Protein AF-A0A162SY15-F1 (afdb_monomer)

Secondary structure (DSSP, 8-state):
-HHHHHHHHHHHHHHHHHHHHHHHHHHHHHHHHHHHHHHHHHIIIIIIHHHHHHHHHHHHHHHHHHHHHHHHHH---HHHHHHHHHHHHHHHHHHHHHHTS---HHHHHHHHHHHHHHHHHHHHHHHHHTT---TT--HHHHT--

InterPro domains:
  IPR024478 Chemotaxis methyl-accepting receptor HlyB-like, 4HB MCP domain [PF12729] (4-127)

Foldseek 3Di:
DVVVVVVVVVVVVVVVVVVVVVVVCVVVVVVVVVVVVVVVVCCVQVPVVLVVLVVQLVVLVVQLVVLLVCCLPVNDDPVSVVSNVVSVVVSVVSLVVSVPGPDDPVRVVVSVVVVVVVVVVVVVSVCVNVVPPPPDPPVVVVVPD

Radius of gyration: 31.38 Å; Cα contacts (8 Å, |Δi|>4): 46; chains: 1; bounding box: 61×30×95 Å

Sequence (145 aa):
MLKNIKVIRSIILMVILSTIMSLSIAVVGYSNMRSINNNSSLMYEDALIKIIKTEDIRETFSGIRMNVNRLTIGGFNEDDVKNIDNYNSTINKKISDYENLNLSRIEKNNLSEFKKEYVSYYAQIKKFESGEMLYGIDLEKFNQF

Organism: NCBI:txid1121326

Mean predicted aligned error: 10.18 Å

Structure (mmCIF, N/CA/C/O backbone):
data_AF-A0A162SY15-F1
#
_entry.id   AF-A0A162SY15-F1
#
loop_
_atom_site.group_PDB
_atom_site.id
_atom_site.type_symbol
_atom_site.label_atom_id
_atom_site.label_alt_id
_atom_site.label_comp_id
_atom_site.label_asym_id
_atom_site.label_entity_id
_atom_site.label_seq_id
_atom_site.pdbx_PDB_ins_code
_atom_site.Cartn_x
_atom_site.Cartn_y
_atom_site.Cartn_z
_atom_site.occupancy
_atom_site.B_iso_or_equiv
_atom_site.auth_seq_id
_atom_site.auth_comp_id
_atom_site.auth_asym_id
_atom_site.auth_atom_id
_atom_site.pdbx_PDB_model_num
ATOM 1 N N . MET A 1 1 ? -32.506 -14.768 68.794 1.00 56.09 1 MET A N 1
ATOM 2 C CA . MET A 1 1 ? -33.040 -14.815 67.410 1.00 56.09 1 MET A CA 1
ATOM 3 C C . MET A 1 1 ? -32.958 -13.475 66.667 1.00 56.09 1 MET A C 1
ATOM 5 O O . MET A 1 1 ? -32.404 -13.461 65.578 1.00 56.09 1 MET A O 1
ATOM 9 N N . LEU A 1 2 ? -33.395 -12.342 67.241 1.00 57.03 2 LEU A N 1
ATOM 10 C CA . LEU A 1 2 ? -33.360 -11.013 66.582 1.00 57.03 2 LEU A CA 1
ATOM 11 C C . LEU A 1 2 ? -31.965 -10.538 66.101 1.00 57.03 2 LEU A C 1
ATOM 13 O O . LEU A 1 2 ? -31.870 -9.860 65.081 1.00 57.03 2 LEU A O 1
ATOM 17 N N . LYS A 1 3 ? -30.871 -10.923 66.783 1.00 59.88 3 LYS A N 1
ATOM 18 C CA . LYS A 1 3 ? -29.487 -10.615 66.356 1.00 59.88 3 LYS A CA 1
ATOM 19 C C . LYS A 1 3 ? -29.119 -11.243 65.002 1.00 59.88 3 LYS A C 1
ATOM 21 O O . LYS A 1 3 ? -28.490 -10.575 64.190 1.00 59.88 3 LYS A O 1
ATOM 26 N N . ASN A 1 4 ? -29.566 -12.470 64.723 1.00 67.69 4 ASN A N 1
ATOM 27 C CA . ASN A 1 4 ? -29.235 -13.176 63.477 1.00 67.69 4 ASN A CA 1
ATOM 28 C C . ASN A 1 4 ? -29.900 -12.516 62.260 1.00 67.69 4 ASN A C 1
ATOM 30 O O . ASN A 1 4 ? -29.300 -12.439 61.194 1.00 67.69 4 ASN A O 1
ATOM 34 N N . ILE A 1 5 ? -31.100 -11.954 62.441 1.00 74.12 5 ILE A N 1
ATOM 35 C CA . ILE A 1 5 ? -31.835 -11.239 61.387 1.00 74.12 5 ILE A CA 1
ATOM 36 C C . ILE A 1 5 ? -31.098 -9.953 60.965 1.00 74.12 5 ILE A C 1
ATOM 38 O O . ILE A 1 5 ? -31.045 -9.639 59.775 1.00 74.12 5 ILE A O 1
ATOM 42 N N . LYS A 1 6 ? -30.473 -9.229 61.910 1.00 76.62 6 LYS A N 1
ATOM 43 C CA . LYS A 1 6 ? -29.623 -8.061 61.596 1.00 76.62 6 LYS A CA 1
ATOM 44 C C . LYS A 1 6 ? -28.363 -8.454 60.820 1.00 76.62 6 LYS A C 1
ATOM 46 O O . LYS A 1 6 ? -28.015 -7.774 59.860 1.00 76.62 6 LYS A O 1
ATOM 51 N N . VAL A 1 7 ? -27.709 -9.548 61.214 1.00 83.94 7 VAL A N 1
ATOM 52 C CA . VAL A 1 7 ? -26.487 -10.037 60.551 1.00 83.94 7 VAL A CA 1
ATOM 53 C C . VAL A 1 7 ? -26.782 -10.470 59.113 1.00 83.94 7 VAL A C 1
ATOM 55 O O . VAL A 1 7 ? -26.095 -10.030 58.196 1.00 83.94 7 VAL A O 1
ATOM 58 N N . ILE A 1 8 ? -27.858 -11.232 58.891 1.00 87.38 8 ILE A N 1
ATOM 59 C CA . ILE A 1 8 ? -28.277 -11.673 57.549 1.00 87.38 8 ILE A CA 1
ATOM 60 C C . ILE A 1 8 ? -28.574 -10.475 56.635 1.00 87.38 8 ILE A C 1
ATOM 62 O O . ILE A 1 8 ? -28.099 -10.439 55.502 1.00 87.38 8 ILE A O 1
ATOM 66 N N . ARG A 1 9 ? -29.295 -9.453 57.123 1.00 86.94 9 ARG A N 1
ATOM 67 C CA . ARG A 1 9 ? -29.547 -8.228 56.340 1.00 86.94 9 ARG A CA 1
ATOM 68 C C . ARG A 1 9 ? -28.262 -7.489 55.965 1.00 86.94 9 ARG A C 1
ATOM 70 O O . ARG A 1 9 ? -28.173 -6.984 54.852 1.00 86.94 9 ARG A O 1
ATOM 77 N N . SER A 1 10 ? -27.277 -7.440 56.860 1.00 88.69 10 SER A N 1
ATOM 78 C CA . SER A 1 10 ? -25.991 -6.792 56.576 1.00 88.69 10 SER A CA 1
ATOM 79 C C . SER A 1 10 ? -25.196 -7.536 55.501 1.00 88.69 10 SER A C 1
ATOM 81 O O . SER A 1 10 ? -24.584 -6.896 54.650 1.00 88.69 10 SER A O 1
ATOM 83 N N . ILE A 1 11 ? -25.239 -8.872 55.509 1.00 92.44 11 ILE A N 1
ATOM 84 C CA . ILE A 1 11 ? -24.601 -9.705 54.480 1.00 92.44 11 ILE A CA 1
ATOM 85 C C . ILE A 1 11 ? -25.270 -9.470 53.123 1.00 92.44 11 ILE A C 1
ATOM 87 O O . ILE A 1 11 ? -24.582 -9.203 52.143 1.00 92.44 11 ILE A O 1
ATOM 91 N N . ILE A 1 12 ? -26.606 -9.493 53.068 1.00 93.38 12 ILE A N 1
ATOM 92 C CA . ILE A 1 12 ? -27.359 -9.218 51.832 1.00 93.38 12 ILE A CA 1
ATOM 93 C C . ILE A 1 12 ? -26.991 -7.836 51.271 1.00 93.38 12 ILE A C 1
ATOM 95 O O . ILE A 1 12 ? -26.760 -7.694 50.072 1.00 93.38 12 ILE A O 1
ATOM 99 N N . LEU A 1 13 ? -26.873 -6.828 52.136 1.00 93.00 13 LEU A N 1
ATOM 100 C CA . LEU A 1 13 ? -26.518 -5.469 51.732 1.00 93.00 13 LEU A CA 1
ATOM 101 C C . LEU A 1 13 ? -25.081 -5.375 51.185 1.00 93.00 13 LEU A C 1
ATOM 103 O O . LEU A 1 13 ? -24.861 -4.714 50.172 1.00 93.00 13 LEU A O 1
ATOM 107 N N . MET A 1 14 ? -24.121 -6.086 51.789 1.00 94.19 14 MET A N 1
ATOM 108 C CA . MET A 1 14 ? -22.754 -6.195 51.257 1.00 94.19 14 MET A CA 1
ATOM 109 C C . MET A 1 14 ? -22.714 -6.870 49.884 1.00 94.19 14 MET A C 1
ATOM 111 O O . MET A 1 14 ? -21.993 -6.409 49.002 1.00 94.19 14 MET A O 1
ATOM 115 N N . VAL A 1 15 ? -23.499 -7.931 49.678 1.00 95.56 15 VAL A N 1
ATOM 116 C CA . VAL A 1 15 ? -23.566 -8.636 48.388 1.00 95.56 15 VAL A CA 1
ATOM 117 C C . VAL A 1 15 ? -24.133 -7.726 47.298 1.00 95.56 15 VAL A C 1
ATOM 119 O O . VAL A 1 15 ? -23.581 -7.671 46.199 1.00 95.56 15 VAL A O 1
ATOM 122 N N . ILE A 1 16 ? -25.184 -6.959 47.602 1.00 95.56 16 ILE A N 1
ATOM 123 C CA . ILE A 1 16 ? -25.757 -5.984 46.663 1.00 95.56 16 ILE A CA 1
ATOM 124 C C . ILE A 1 16 ? -24.711 -4.925 46.285 1.00 95.56 16 ILE A C 1
ATOM 126 O O . ILE A 1 16 ? -24.497 -4.670 45.102 1.00 95.56 16 ILE A O 1
ATOM 130 N N . LEU A 1 17 ? -24.003 -4.359 47.269 1.00 95.06 17 LEU A N 1
ATOM 131 C CA . LEU A 1 17 ? -22.928 -3.387 47.033 1.00 95.06 17 LEU A CA 1
ATOM 132 C C . LEU A 1 17 ? -21.790 -3.965 46.182 1.00 95.06 17 LEU A C 1
ATOM 134 O O . LEU A 1 17 ? -21.357 -3.330 45.223 1.00 95.06 17 LEU A O 1
ATOM 138 N N . SER A 1 18 ? -21.336 -5.179 46.495 1.00 96.12 18 SER A N 1
ATOM 139 C CA . SER A 1 18 ? -20.297 -5.874 45.728 1.00 96.12 18 SER A CA 1
ATOM 140 C C . SER A 1 18 ? -20.725 -6.118 44.278 1.00 96.12 18 SER A C 1
ATOM 142 O O . SER A 1 18 ? -19.938 -5.912 43.351 1.00 96.12 18 SER A O 1
ATOM 144 N N . THR A 1 19 ? -21.993 -6.473 44.068 1.00 95.94 19 THR A N 1
ATOM 145 C CA . THR A 1 19 ? -22.566 -6.684 42.734 1.00 95.94 19 THR A CA 1
ATOM 146 C C . THR A 1 19 ? -22.589 -5.381 41.933 1.00 95.94 19 THR A C 1
ATOM 148 O O . THR A 1 19 ? -22.146 -5.363 40.787 1.00 95.94 19 THR A O 1
ATOM 151 N N . ILE A 1 20 ? -23.020 -4.270 42.541 1.00 96.38 20 ILE A N 1
ATOM 152 C CA . ILE A 1 20 ? -23.044 -2.942 41.899 1.00 96.38 20 ILE A CA 1
ATOM 153 C C . ILE A 1 20 ? -21.631 -2.476 41.522 1.00 96.38 20 ILE A C 1
ATOM 155 O O . ILE A 1 20 ? -21.418 -1.964 40.419 1.00 96.38 20 ILE A O 1
ATOM 159 N N . MET A 1 21 ? -20.653 -2.681 42.408 1.00 96.50 21 MET A N 1
ATOM 160 C CA . MET A 1 21 ? -19.255 -2.341 42.125 1.00 96.50 21 MET A CA 1
ATOM 161 C C . MET A 1 21 ? -18.699 -3.185 40.974 1.00 96.50 21 MET A C 1
ATOM 163 O O . MET A 1 21 ? -18.079 -2.646 40.060 1.00 96.50 21 MET A O 1
ATOM 167 N N . SER A 1 22 ? -18.992 -4.487 40.961 1.00 96.12 22 SER A N 1
ATOM 168 C CA . SER A 1 22 ? -18.575 -5.392 39.882 1.00 96.12 22 SER A CA 1
ATOM 169 C C . SER A 1 22 ? -19.192 -4.998 38.535 1.00 96.12 22 SER A C 1
ATOM 171 O O . SER A 1 22 ? -18.495 -4.964 37.524 1.00 96.12 22 SER A O 1
ATOM 173 N N . LEU A 1 23 ? -20.476 -4.623 38.524 1.00 96.62 23 LEU A N 1
ATOM 174 C CA . LEU A 1 23 ? -21.166 -4.101 37.339 1.00 96.62 23 LEU A CA 1
ATOM 175 C C . LEU A 1 23 ? -20.531 -2.808 36.826 1.00 96.62 23 LEU A C 1
ATOM 177 O O . LEU A 1 23 ? -20.318 -2.665 35.626 1.00 96.62 23 LEU A O 1
ATOM 181 N N . SER A 1 24 ? -20.181 -1.889 37.725 1.00 95.50 24 SER A N 1
ATOM 182 C CA . SER A 1 24 ? -19.514 -0.635 37.357 1.00 95.50 24 SER A CA 1
ATOM 183 C C . SER A 1 24 ? -18.168 -0.896 36.673 1.00 95.50 24 SER A C 1
ATOM 185 O O . SER A 1 24 ? -17.888 -0.330 35.616 1.00 95.50 24 SER A O 1
ATOM 187 N N . ILE A 1 25 ? -17.365 -1.812 37.228 1.00 96.38 25 ILE A N 1
ATOM 188 C CA . ILE A 1 25 ? -16.085 -2.224 36.635 1.00 96.38 25 ILE A CA 1
ATOM 189 C C . ILE A 1 25 ? -16.311 -2.879 35.270 1.00 96.38 25 ILE A C 1
ATOM 191 O O . ILE A 1 25 ? -15.590 -2.569 34.324 1.00 96.38 25 ILE A O 1
ATOM 195 N N . ALA A 1 26 ? -17.325 -3.738 35.137 1.00 95.81 26 ALA A N 1
ATOM 196 C CA . ALA A 1 26 ? -17.648 -4.392 33.873 1.00 95.81 26 ALA A CA 1
ATOM 197 C C . ALA A 1 26 ? -18.026 -3.382 32.777 1.00 95.81 26 ALA A C 1
ATOM 199 O O . ALA A 1 26 ? -17.548 -3.496 31.650 1.00 95.81 26 ALA A O 1
ATOM 200 N N . VAL A 1 27 ? -18.827 -2.362 33.104 1.00 96.44 27 VAL A N 1
ATOM 201 C CA . VAL A 1 27 ? -19.220 -1.306 32.154 1.00 96.44 27 VAL A CA 1
ATOM 202 C C . VAL A 1 27 ? -18.009 -0.489 31.702 1.00 96.44 27 VAL A C 1
ATOM 204 O O . VAL A 1 27 ? -17.825 -0.273 30.502 1.00 96.44 27 VAL A O 1
ATOM 207 N N . VAL A 1 28 ? -17.154 -0.067 32.638 1.00 96.50 28 VAL A N 1
ATOM 208 C CA . VAL A 1 28 ? -15.927 0.684 32.317 1.00 96.50 28 VAL A CA 1
ATOM 209 C C . VAL A 1 28 ? -14.970 -0.172 31.489 1.00 96.50 28 VAL A C 1
ATOM 211 O O . VAL A 1 28 ? -14.464 0.283 30.463 1.00 96.50 28 VAL A O 1
ATOM 214 N N . GLY A 1 29 ? -14.769 -1.429 31.890 1.00 96.19 29 GLY A N 1
ATOM 215 C CA . GLY A 1 29 ? -13.940 -2.390 31.169 1.00 96.19 29 GLY A CA 1
ATOM 216 C C . GLY A 1 29 ? -14.414 -2.581 29.733 1.00 96.19 29 GLY A C 1
ATOM 217 O O . GLY A 1 29 ? -13.618 -2.457 28.806 1.00 96.19 29 GLY A O 1
ATOM 218 N N . TYR A 1 30 ? -15.719 -2.782 29.535 1.00 96.44 30 TYR A N 1
ATOM 219 C CA . TYR A 1 30 ? -16.317 -2.925 28.210 1.00 96.44 30 TYR A CA 1
ATOM 220 C C . TYR A 1 30 ? -16.129 -1.672 27.341 1.00 96.44 30 TYR A C 1
ATOM 222 O O . TYR A 1 30 ? -15.725 -1.779 26.183 1.00 96.44 30 TYR A O 1
ATOM 230 N N . SER A 1 31 ? -16.375 -0.481 27.895 1.00 95.38 31 SER A N 1
ATOM 231 C CA . SER A 1 31 ? -16.205 0.788 27.172 1.00 95.38 31 SER A CA 1
ATOM 232 C C . SER A 1 31 ? -14.756 1.007 26.716 1.00 95.38 31 SER A C 1
ATOM 234 O O . SER A 1 31 ? -14.495 1.362 25.560 1.00 95.38 31 SER A O 1
ATOM 236 N N . ASN A 1 32 ? -13.799 0.712 27.598 1.00 96.00 32 ASN A N 1
ATOM 237 C CA . ASN A 1 32 ? -12.376 0.828 27.298 1.00 96.00 32 ASN A CA 1
ATOM 238 C C . ASN A 1 32 ? -11.937 -0.199 26.249 1.00 96.00 32 ASN A C 1
ATOM 240 O O . ASN A 1 32 ? -11.267 0.170 25.287 1.00 96.00 32 ASN A O 1
ATOM 244 N N . MET A 1 33 ? -12.363 -1.461 26.371 1.00 94.69 33 MET A N 1
ATOM 245 C CA . MET A 1 33 ? -12.070 -2.496 25.371 1.00 94.69 33 MET A CA 1
ATOM 246 C C . MET A 1 33 ? -12.647 -2.149 24.001 1.00 94.69 33 MET A C 1
ATOM 248 O O . MET A 1 33 ? -11.973 -2.336 22.991 1.00 94.69 33 MET A O 1
ATOM 252 N N . ARG A 1 34 ? -13.858 -1.585 23.951 1.00 94.94 34 ARG A N 1
ATOM 253 C CA . ARG A 1 34 ? -14.460 -1.118 22.698 1.00 94.94 34 ARG A CA 1
ATOM 254 C C . ARG A 1 34 ? -13.643 0.007 22.061 1.00 94.94 34 ARG A C 1
ATOM 256 O O . ARG A 1 34 ? -13.420 -0.016 20.855 1.00 94.94 34 ARG A O 1
ATOM 263 N N . SER A 1 35 ? -13.177 0.961 22.864 1.00 94.56 35 SER A N 1
ATOM 264 C CA . SER A 1 35 ? -12.334 2.065 22.387 1.00 94.56 35 SER A CA 1
ATOM 265 C C . SER A 1 35 ? -10.987 1.565 21.864 1.00 94.56 35 SER A C 1
ATOM 267 O O . SER A 1 35 ? -10.566 1.966 20.783 1.00 94.56 35 SER A O 1
ATOM 269 N N . ILE A 1 36 ? -10.347 0.637 22.583 1.00 94.00 36 ILE A N 1
ATOM 270 C CA . ILE A 1 36 ? -9.108 -0.014 22.138 1.00 94.00 36 ILE A CA 1
ATOM 271 C C . ILE A 1 36 ? -9.336 -0.729 20.808 1.00 94.00 36 ILE A C 1
ATOM 273 O O . ILE A 1 36 ? -8.584 -0.500 19.870 1.00 94.00 36 ILE A O 1
ATOM 277 N N . ASN A 1 37 ? -10.396 -1.532 20.697 1.00 93.06 37 ASN A N 1
ATOM 278 C CA . ASN A 1 37 ? -10.696 -2.270 19.474 1.00 93.06 37 ASN A CA 1
ATOM 279 C C . ASN A 1 37 ? -10.904 -1.339 18.269 1.00 93.06 37 ASN A C 1
ATOM 281 O O . ASN A 1 37 ? -10.356 -1.585 17.199 1.00 93.06 37 ASN A O 1
ATOM 285 N N . ASN A 1 38 ? -11.645 -0.243 18.452 1.00 92.88 38 ASN A N 1
ATOM 286 C CA . ASN A 1 38 ? -11.844 0.749 17.398 1.00 92.88 38 ASN A CA 1
ATOM 287 C C . ASN A 1 38 ? -10.521 1.406 16.983 1.00 92.88 38 ASN A C 1
ATOM 289 O O . ASN A 1 38 ? -10.232 1.500 15.794 1.00 92.88 38 ASN A O 1
ATOM 293 N N . ASN A 1 39 ? -9.693 1.811 17.948 1.00 91.06 39 ASN A N 1
ATOM 294 C CA . ASN A 1 39 ? -8.394 2.420 17.665 1.00 91.06 39 ASN A CA 1
ATOM 295 C C . ASN A 1 39 ? -7.441 1.440 16.967 1.00 91.06 39 ASN A C 1
ATOM 297 O O . ASN A 1 39 ? -6.723 1.834 16.053 1.00 91.06 39 ASN A O 1
ATOM 301 N N . SER A 1 40 ? -7.447 0.165 17.361 1.00 89.31 40 SER A N 1
ATOM 302 C CA . SER A 1 40 ? -6.666 -0.881 16.699 1.00 89.31 40 SER A CA 1
ATOM 303 C C . SER A 1 40 ? -7.132 -1.120 15.265 1.00 89.31 40 SER A C 1
ATOM 305 O O . SER A 1 40 ? -6.291 -1.255 14.380 1.00 89.31 40 SER A O 1
ATOM 307 N N . SER A 1 41 ? -8.446 -1.120 15.021 1.00 87.56 41 SER A N 1
ATOM 308 C CA . SER A 1 41 ? -9.011 -1.231 13.671 1.00 87.56 41 SER A CA 1
ATOM 309 C C . SER A 1 41 ? -8.570 -0.063 12.792 1.00 87.56 41 SER A C 1
ATOM 311 O O . SER A 1 41 ? -8.059 -0.285 11.700 1.00 87.56 41 SER A O 1
ATOM 313 N N . LEU A 1 42 ? -8.680 1.170 13.300 1.00 87.00 42 LEU A N 1
ATOM 314 C CA . LEU A 1 42 ? -8.225 2.370 12.594 1.00 87.00 42 LEU A CA 1
ATOM 315 C C . LEU A 1 42 ? -6.722 2.318 12.307 1.00 87.00 42 LEU A C 1
ATOM 317 O O . LEU A 1 42 ? -6.299 2.582 11.191 1.00 87.00 42 LEU A O 1
ATOM 321 N N . MET A 1 43 ? -5.898 1.917 13.276 1.00 88.38 43 MET A N 1
ATOM 322 C CA . MET A 1 43 ? -4.455 1.782 13.062 1.00 88.38 43 MET A CA 1
ATOM 323 C C . MET A 1 43 ? -4.129 0.757 11.965 1.00 88.38 43 MET A C 1
ATOM 325 O O . MET A 1 43 ? -3.222 0.977 11.160 1.00 88.38 43 MET A O 1
ATOM 329 N N . TYR A 1 44 ? -4.860 -0.358 11.924 1.00 84.94 44 TYR A N 1
ATOM 330 C CA . TYR A 1 44 ? -4.665 -1.386 10.910 1.00 84.94 44 TYR A CA 1
ATOM 331 C C . TYR A 1 44 ? -5.076 -0.886 9.519 1.00 84.94 44 TYR A C 1
ATOM 333 O O . TYR A 1 44 ? -4.271 -0.927 8.589 1.00 84.94 44 TYR A O 1
ATOM 341 N N . GLU A 1 45 ? -6.300 -0.374 9.390 1.00 79.62 45 GLU A N 1
ATOM 342 C CA . GLU A 1 45 ? -6.881 0.027 8.106 1.00 79.62 45 GLU A CA 1
ATOM 343 C C . GLU A 1 45 ? -6.265 1.318 7.551 1.00 79.62 45 GLU A C 1
ATOM 345 O O . GLU A 1 45 ? -5.923 1.377 6.368 1.00 79.62 45 GLU A O 1
ATOM 350 N N . ASP A 1 46 ? -6.062 2.333 8.395 1.00 79.31 46 ASP A N 1
ATOM 351 C CA . ASP A 1 46 ? -5.631 3.657 7.940 1.00 79.31 46 ASP A CA 1
ATOM 352 C C . ASP A 1 46 ? -4.117 3.812 7.843 1.00 79.31 46 ASP A C 1
ATOM 354 O O . ASP A 1 46 ? -3.662 4.610 7.024 1.00 79.31 46 ASP A O 1
ATOM 358 N N . ALA A 1 47 ? -3.333 3.103 8.662 1.00 83.19 47 ALA A N 1
ATOM 359 C CA . ALA A 1 47 ? -1.882 3.286 8.711 1.00 83.19 47 ALA A CA 1
ATOM 360 C C . ALA A 1 47 ? -1.125 2.058 8.201 1.00 83.19 47 ALA A C 1
ATOM 362 O O . ALA A 1 47 ? -0.331 2.173 7.265 1.00 83.19 47 ALA A O 1
ATOM 363 N N . LEU A 1 48 ? -1.370 0.875 8.773 1.00 90.19 48 LEU A N 1
ATOM 364 C CA . LEU A 1 48 ? -0.548 -0.300 8.477 1.00 90.19 48 LEU A CA 1
ATOM 365 C C . LEU A 1 48 ? -0.688 -0.756 7.020 1.00 90.19 48 LEU A C 1
ATOM 367 O O . LEU A 1 48 ? 0.323 -0.990 6.362 1.00 90.19 48 LEU A O 1
ATOM 371 N N . ILE A 1 49 ? -1.915 -0.830 6.492 1.00 91.81 49 ILE A N 1
ATOM 372 C CA . ILE A 1 49 ? -2.141 -1.221 5.090 1.00 91.81 49 ILE A CA 1
ATOM 373 C C . ILE A 1 49 ? -1.429 -0.259 4.132 1.00 91.81 49 ILE A C 1
ATOM 375 O O . ILE A 1 49 ? -0.778 -0.702 3.186 1.00 91.81 49 ILE A O 1
ATOM 379 N N . LYS A 1 50 ? -1.503 1.052 4.387 1.00 91.69 50 LYS A N 1
ATOM 380 C CA . LYS A 1 50 ? -0.856 2.064 3.540 1.00 91.69 50 LYS A CA 1
ATOM 381 C C . LYS A 1 50 ? 0.667 1.957 3.574 1.00 91.69 50 LYS A C 1
ATOM 383 O O . LYS A 1 50 ? 1.304 2.0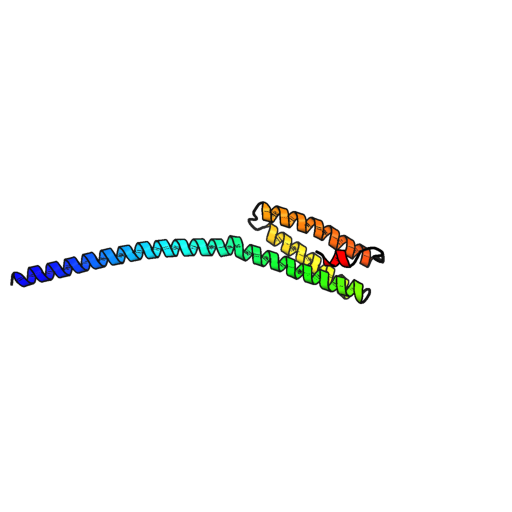33 2.523 1.00 91.69 50 LYS A O 1
ATOM 388 N N . ILE A 1 51 ? 1.240 1.730 4.758 1.00 92.75 51 ILE A N 1
ATOM 389 C CA . ILE A 1 51 ? 2.683 1.523 4.933 1.00 92.75 51 ILE A CA 1
ATOM 390 C C . ILE A 1 51 ? 3.133 0.281 4.164 1.00 92.75 51 ILE A C 1
ATOM 392 O O . ILE A 1 51 ? 4.056 0.374 3.361 1.00 92.75 51 ILE A O 1
ATOM 396 N N . ILE A 1 52 ? 2.447 -0.852 4.342 1.00 94.44 52 ILE A N 1
ATOM 397 C CA . ILE A 1 52 ? 2.783 -2.105 3.650 1.00 94.44 52 ILE A CA 1
ATOM 398 C C . ILE A 1 52 ? 2.735 -1.909 2.132 1.00 94.44 52 ILE A C 1
ATOM 400 O O . ILE A 1 52 ? 3.674 -2.274 1.435 1.00 94.44 52 ILE A O 1
ATOM 404 N N . LYS A 1 53 ? 1.682 -1.271 1.611 1.00 94.62 53 LYS A N 1
ATOM 405 C CA . LYS A 1 53 ? 1.558 -1.006 0.170 1.00 94.62 53 LYS A CA 1
ATOM 406 C C . LYS A 1 53 ? 2.646 -0.072 -0.362 1.00 94.62 53 LYS A C 1
ATOM 408 O O . LYS A 1 53 ? 3.103 -0.251 -1.488 1.00 94.62 53 LYS A O 1
ATOM 413 N N . THR A 1 54 ? 3.081 0.900 0.434 1.00 94.81 54 THR A N 1
ATOM 414 C CA . THR A 1 54 ? 4.189 1.790 0.062 1.00 94.81 54 THR A CA 1
ATOM 415 C C . THR A 1 54 ? 5.520 1.036 0.038 1.00 94.81 54 THR A C 1
ATOM 417 O O . THR A 1 54 ? 6.290 1.191 -0.910 1.00 94.81 54 THR A O 1
ATOM 420 N N . GLU A 1 55 ? 5.775 0.169 1.021 1.00 95.38 55 GLU A N 1
ATOM 421 C CA . GLU A 1 55 ? 6.959 -0.698 1.023 1.00 95.38 55 GLU A CA 1
ATOM 422 C C . GLU A 1 55 ? 6.939 -1.688 -0.151 1.00 95.38 55 GLU A C 1
ATOM 424 O O . GLU A 1 55 ? 7.954 -1.849 -0.823 1.00 95.38 55 GLU A O 1
ATOM 429 N N . ASP A 1 56 ? 5.780 -2.253 -0.501 1.00 96.06 56 ASP A N 1
ATOM 430 C CA . ASP A 1 56 ? 5.634 -3.114 -1.679 1.00 96.06 56 ASP A CA 1
ATOM 431 C C . ASP A 1 56 ? 6.028 -2.383 -2.977 1.00 96.06 56 ASP A C 1
ATOM 433 O O . ASP A 1 56 ? 6.653 -2.977 -3.866 1.00 96.06 56 ASP A O 1
ATOM 437 N N . ILE A 1 57 ? 5.632 -1.111 -3.127 1.00 97.31 57 ILE A N 1
ATOM 438 C CA . ILE A 1 57 ? 6.016 -0.262 -4.267 1.00 97.31 57 ILE A CA 1
ATOM 439 C C . ILE A 1 57 ? 7.531 -0.047 -4.257 1.00 97.31 57 ILE A C 1
ATOM 441 O O . ILE A 1 57 ? 8.187 -0.246 -5.283 1.00 97.31 57 ILE A O 1
ATOM 445 N N . ARG A 1 58 ? 8.089 0.307 -3.095 1.00 96.12 58 ARG A N 1
ATOM 446 C CA . ARG A 1 58 ? 9.519 0.567 -2.910 1.00 96.12 58 ARG A CA 1
ATOM 447 C C . ARG A 1 58 ? 10.380 -0.652 -3.230 1.00 96.12 58 ARG A C 1
ATOM 449 O O . ARG A 1 58 ? 11.344 -0.518 -3.976 1.00 96.12 58 ARG A O 1
ATOM 456 N N . GLU A 1 59 ? 10.026 -1.832 -2.733 1.00 96.69 59 GLU A N 1
ATOM 457 C CA . GLU A 1 59 ? 10.735 -3.084 -3.021 1.00 96.69 59 GLU A CA 1
ATOM 458 C C . GLU A 1 59 ? 10.756 -3.373 -4.529 1.00 96.69 59 GLU A C 1
ATOM 460 O O . GLU A 1 59 ? 11.797 -3.686 -5.109 1.00 96.69 59 GLU A O 1
ATOM 465 N N . THR A 1 60 ? 9.613 -3.187 -5.194 1.00 97.00 60 THR A N 1
ATOM 466 C CA . THR A 1 60 ? 9.496 -3.390 -6.648 1.00 97.00 60 THR A CA 1
ATOM 467 C C . THR A 1 60 ? 10.376 -2.406 -7.414 1.00 97.00 60 THR A C 1
ATOM 469 O O . THR A 1 60 ? 11.061 -2.788 -8.363 1.00 97.00 60 THR A O 1
ATOM 472 N N . PHE A 1 61 ? 10.405 -1.145 -6.980 1.00 96.50 61 PHE A N 1
ATOM 473 C CA . PHE A 1 61 ? 11.288 -0.130 -7.541 1.00 96.50 61 PHE A CA 1
ATOM 474 C C . PHE A 1 61 ? 12.772 -0.470 -7.335 1.00 96.50 61 PHE A C 1
ATOM 476 O O . PHE A 1 61 ? 13.571 -0.330 -8.262 1.00 96.50 61 PHE A O 1
ATOM 483 N N . SER A 1 62 ? 13.152 -0.981 -6.161 1.00 95.31 62 SER A N 1
ATOM 484 C CA . SER A 1 62 ? 14.510 -1.476 -5.909 1.00 95.31 62 SER A CA 1
ATOM 485 C C . SER A 1 62 ? 14.889 -2.625 -6.848 1.00 95.31 62 SER A C 1
ATOM 487 O O . SER A 1 62 ? 16.018 -2.654 -7.338 1.00 95.31 62 SER A O 1
ATOM 489 N N . GLY A 1 63 ? 13.946 -3.516 -7.172 1.00 94.38 63 GLY A N 1
ATOM 490 C CA . GLY A 1 63 ? 14.128 -4.556 -8.189 1.00 94.38 63 GLY A CA 1
ATOM 491 C C . GLY A 1 63 ? 14.460 -3.986 -9.572 1.00 94.38 63 GLY A C 1
ATOM 492 O O . GLY A 1 63 ? 15.387 -4.463 -10.231 1.00 94.38 63 GLY A O 1
ATOM 493 N N . ILE A 1 64 ? 13.779 -2.913 -9.989 1.00 94.19 64 ILE A N 1
ATOM 494 C CA . ILE A 1 64 ? 14.098 -2.196 -11.236 1.00 94.19 64 ILE A CA 1
ATOM 495 C C . ILE A 1 64 ? 15.518 -1.637 -11.172 1.00 94.19 64 ILE A C 1
ATOM 497 O O . ILE A 1 64 ? 16.333 -1.946 -12.039 1.00 94.19 64 ILE A O 1
ATOM 501 N N . ARG A 1 65 ? 15.845 -0.874 -10.121 1.00 93.06 65 ARG A N 1
ATOM 502 C CA . ARG A 1 65 ? 17.173 -0.255 -9.961 1.00 93.06 65 ARG A CA 1
ATOM 503 C C . ARG A 1 65 ? 18.303 -1.274 -9.984 1.00 93.06 65 ARG A C 1
ATOM 505 O O . ARG A 1 65 ? 19.340 -1.017 -10.583 1.00 93.06 65 ARG A O 1
ATOM 512 N N . MET A 1 66 ? 18.112 -2.432 -9.357 1.00 92.38 66 MET A N 1
ATOM 513 C CA . MET A 1 66 ? 19.113 -3.495 -9.347 1.00 92.38 66 MET A CA 1
ATOM 514 C C . MET A 1 66 ? 19.408 -4.014 -10.761 1.00 92.38 66 MET A C 1
ATOM 516 O O . MET A 1 66 ? 20.574 -4.162 -11.122 1.00 92.38 66 MET A O 1
ATOM 520 N N . ASN A 1 67 ? 18.375 -4.257 -11.572 1.00 89.94 67 ASN A N 1
ATOM 521 C CA . ASN A 1 67 ? 18.555 -4.715 -12.952 1.00 89.94 67 ASN A CA 1
ATOM 522 C C . ASN A 1 67 ? 19.137 -3.609 -13.845 1.00 89.94 67 ASN A C 1
ATOM 524 O O . ASN A 1 67 ? 20.028 -3.883 -14.642 1.00 89.94 67 ASN A O 1
ATOM 528 N N . VAL A 1 68 ? 18.731 -2.351 -13.648 1.00 89.62 68 VAL A N 1
ATOM 529 C CA . VAL A 1 68 ? 19.334 -1.200 -14.343 1.00 89.62 68 VAL A CA 1
ATOM 530 C C . VAL A 1 68 ? 20.820 -1.080 -14.014 1.00 89.62 68 VAL A C 1
ATOM 532 O O . VAL A 1 68 ? 21.636 -0.939 -14.913 1.00 89.62 68 VAL A O 1
ATOM 535 N N . ASN A 1 69 ? 21.206 -1.205 -12.744 1.00 87.75 69 ASN A N 1
ATOM 536 C CA . ASN A 1 69 ? 22.615 -1.164 -12.355 1.00 87.75 69 ASN A CA 1
ATOM 537 C C . ASN A 1 69 ? 23.419 -2.304 -12.991 1.00 87.75 69 ASN A C 1
ATOM 539 O O . ASN A 1 69 ? 24.559 -2.094 -13.405 1.00 87.75 69 ASN A O 1
ATOM 543 N N . ARG A 1 70 ? 22.826 -3.499 -13.107 1.00 86.25 70 ARG A N 1
ATOM 544 C CA . ARG A 1 70 ? 23.451 -4.621 -13.816 1.00 86.25 70 ARG A CA 1
ATOM 545 C C . ARG A 1 70 ? 23.636 -4.329 -15.302 1.00 86.25 70 ARG A C 1
ATOM 547 O O . ARG A 1 70 ? 24.716 -4.606 -15.810 1.00 86.25 70 ARG A O 1
ATOM 554 N N . LEU A 1 71 ? 22.653 -3.712 -15.955 1.00 84.25 71 LEU A N 1
ATOM 555 C CA . LEU A 1 71 ? 22.759 -3.273 -17.347 1.00 84.25 71 LEU A CA 1
ATOM 556 C C . LEU A 1 71 ? 23.844 -2.203 -17.549 1.00 84.25 71 LEU A C 1
ATOM 558 O O . LEU A 1 71 ? 24.616 -2.273 -18.504 1.00 84.25 71 LEU A O 1
ATOM 562 N N . THR A 1 72 ? 23.940 -1.236 -16.635 1.00 79.88 72 THR A N 1
ATOM 563 C CA . THR A 1 72 ? 24.922 -0.144 -16.710 1.00 79.88 72 THR A CA 1
ATOM 564 C C . THR A 1 72 ? 26.358 -0.634 -16.494 1.00 79.88 72 THR A C 1
ATOM 566 O O . THR A 1 72 ? 27.273 -0.142 -17.147 1.00 79.88 72 THR A O 1
ATOM 569 N N . ILE A 1 73 ? 26.576 -1.591 -15.582 1.00 80.25 73 ILE A N 1
ATOM 570 C CA . ILE A 1 73 ? 27.921 -2.085 -15.224 1.00 80.25 73 ILE A CA 1
ATOM 571 C C . ILE A 1 73 ? 28.344 -3.274 -16.097 1.00 80.25 73 ILE A C 1
ATOM 573 O O . ILE A 1 73 ? 29.490 -3.346 -16.534 1.00 80.25 73 ILE A O 1
ATOM 577 N N . GLY A 1 74 ? 27.442 -4.234 -16.306 1.00 72.12 74 GLY A N 1
ATOM 578 C CA . GLY A 1 74 ? 27.717 -5.515 -16.962 1.00 72.12 74 GLY A CA 1
ATOM 579 C C . GLY A 1 74 ? 27.504 -5.516 -18.476 1.00 72.12 74 GLY A C 1
ATOM 580 O O . GLY A 1 74 ? 27.841 -6.503 -19.127 1.00 72.12 74 GLY A O 1
ATOM 581 N N . GLY A 1 75 ? 26.971 -4.428 -19.035 1.00 70.62 75 GLY A N 1
ATOM 582 C CA . GLY A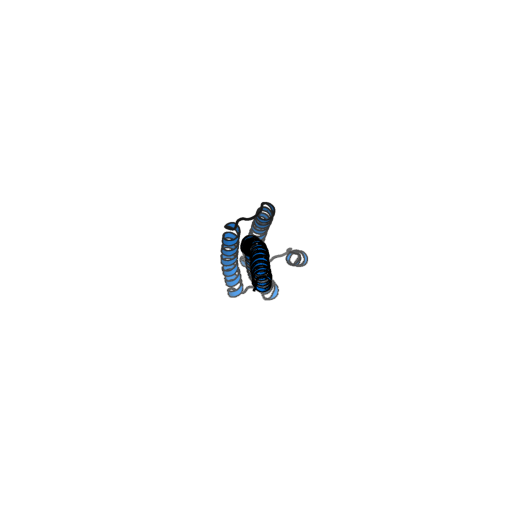 1 75 ? 26.566 -4.353 -20.435 1.00 70.62 75 GLY A CA 1
ATOM 583 C C . GLY A 1 75 ? 25.160 -4.908 -20.674 1.00 70.62 75 GLY A C 1
ATOM 584 O O . GLY A 1 75 ? 24.485 -5.390 -19.764 1.00 70.62 75 GLY A O 1
ATOM 585 N N . PHE A 1 76 ? 24.699 -4.803 -21.921 1.00 78.56 76 PHE A N 1
ATOM 586 C CA . PHE A 1 76 ? 23.339 -5.181 -22.297 1.00 78.56 76 PHE A CA 1
ATOM 587 C C . PHE A 1 76 ? 23.061 -6.671 -22.043 1.00 78.56 76 PHE A C 1
ATOM 589 O O . PHE A 1 76 ? 23.792 -7.539 -22.522 1.00 78.56 76 PHE A O 1
ATOM 596 N N . ASN A 1 77 ? 21.968 -6.954 -21.332 1.00 83.06 77 ASN A N 1
ATOM 597 C CA . ASN A 1 77 ? 21.452 -8.295 -21.084 1.00 83.06 77 ASN A CA 1
ATOM 598 C C . ASN A 1 77 ? 19.924 -8.295 -21.260 1.00 83.06 77 ASN A C 1
ATOM 600 O O . ASN A 1 77 ? 19.207 -7.581 -20.559 1.00 83.06 77 ASN A O 1
ATOM 604 N N . GLU A 1 78 ? 19.429 -9.108 -22.191 1.00 85.44 78 GLU A N 1
ATOM 605 C CA . GLU A 1 78 ? 18.004 -9.200 -22.527 1.00 85.44 78 GLU A CA 1
ATOM 606 C C . GLU A 1 78 ? 17.141 -9.674 -21.343 1.00 85.44 78 GLU A C 1
ATOM 608 O O . GLU A 1 78 ? 16.025 -9.182 -21.155 1.00 85.44 78 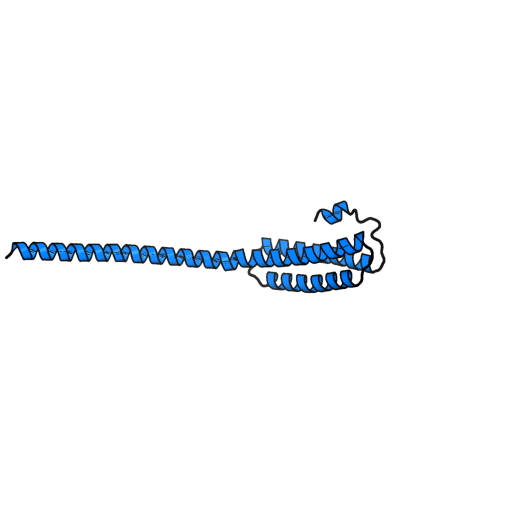GLU A O 1
ATOM 613 N N . ASP A 1 79 ? 17.665 -10.559 -20.489 1.00 88.81 79 ASP A N 1
ATOM 614 C CA . ASP A 1 79 ? 16.952 -11.023 -19.295 1.00 88.81 79 ASP A CA 1
ATOM 615 C C . ASP A 1 79 ? 16.751 -9.886 -18.285 1.00 88.81 79 ASP A C 1
ATOM 617 O O . ASP A 1 79 ? 15.701 -9.794 -17.646 1.00 88.81 79 ASP A O 1
ATOM 621 N N . ASP A 1 80 ? 17.727 -8.983 -18.162 1.00 87.88 80 ASP A N 1
ATOM 622 C CA . ASP A 1 80 ? 17.646 -7.839 -17.250 1.00 87.88 80 ASP A CA 1
ATOM 623 C C . ASP A 1 80 ? 16.623 -6.812 -17.738 1.00 87.88 80 ASP A C 1
ATOM 625 O O . ASP A 1 80 ? 15.838 -6.302 -16.936 1.00 87.88 80 ASP A O 1
ATOM 629 N N . VAL A 1 81 ? 16.552 -6.586 -19.053 1.00 89.31 81 VAL A N 1
ATOM 630 C CA . VAL A 1 81 ? 15.511 -5.761 -19.690 1.00 89.31 81 VAL A CA 1
ATOM 631 C C . VAL A 1 81 ? 14.123 -6.356 -19.453 1.00 89.31 81 VAL A C 1
ATOM 633 O O . VAL A 1 81 ? 13.211 -5.673 -18.985 1.00 89.31 81 VAL A O 1
ATOM 636 N N . LYS A 1 82 ? 13.964 -7.661 -19.687 1.00 92.19 82 LYS A N 1
ATOM 637 C CA . LYS A 1 82 ? 12.696 -8.358 -19.448 1.00 92.19 82 LYS A CA 1
ATOM 638 C C . LYS A 1 82 ? 12.268 -8.278 -17.981 1.00 92.19 82 LYS A C 1
ATOM 640 O O . LYS A 1 82 ? 11.088 -8.081 -17.686 1.00 92.19 82 LYS A O 1
ATOM 645 N N . ASN A 1 83 ? 13.213 -8.408 -17.051 1.00 93.50 83 ASN A N 1
ATOM 646 C CA . ASN A 1 83 ? 12.942 -8.262 -15.624 1.00 93.50 83 ASN A CA 1
ATOM 647 C C . ASN A 1 83 ? 12.502 -6.838 -15.272 1.00 93.50 83 ASN A C 1
ATOM 649 O O . ASN A 1 83 ? 11.527 -6.676 -14.539 1.00 93.50 83 ASN A O 1
ATOM 653 N N . ILE A 1 84 ? 13.163 -5.815 -15.819 1.00 93.38 84 ILE A N 1
ATOM 654 C CA . ILE A 1 84 ? 12.765 -4.409 -15.653 1.00 93.38 84 ILE A CA 1
ATOM 655 C C . ILE A 1 84 ? 11.324 -4.188 -16.122 1.00 93.38 84 ILE A C 1
ATOM 657 O O . ILE A 1 84 ? 10.545 -3.556 -15.409 1.00 93.38 84 ILE A O 1
ATOM 661 N N . ASP A 1 85 ? 10.939 -4.752 -17.264 1.00 94.44 85 ASP A N 1
ATOM 662 C CA . ASP A 1 85 ? 9.585 -4.612 -17.810 1.00 94.44 85 ASP A CA 1
ATOM 663 C C . ASP A 1 85 ? 8.531 -5.324 -16.965 1.00 94.44 85 ASP A C 1
ATOM 665 O O . ASP A 1 85 ? 7.464 -4.765 -16.686 1.00 94.44 85 ASP A O 1
ATOM 669 N N . ASN A 1 86 ? 8.851 -6.519 -16.468 1.00 96.06 86 ASN A N 1
ATOM 670 C CA . ASN A 1 86 ? 7.993 -7.238 -15.530 1.00 96.06 86 ASN A CA 1
ATOM 671 C C . ASN A 1 86 ? 7.800 -6.447 -14.226 1.00 96.06 86 ASN A C 1
ATOM 673 O O . ASN A 1 86 ? 6.675 -6.322 -13.726 1.00 96.06 86 ASN A O 1
ATOM 677 N N . TYR A 1 87 ? 8.876 -5.870 -13.685 1.00 96.81 87 TYR A N 1
ATOM 678 C CA . TYR A 1 87 ? 8.797 -5.022 -12.499 1.00 96.81 87 TYR A CA 1
ATOM 679 C C . TYR A 1 87 ? 8.040 -3.717 -12.772 1.00 96.81 87 TYR A C 1
ATOM 681 O O . TYR A 1 87 ? 7.264 -3.302 -11.915 1.00 96.81 87 TYR A O 1
ATOM 689 N N . ASN A 1 88 ? 8.168 -3.112 -13.956 1.00 96.69 88 ASN A N 1
ATOM 690 C CA . ASN A 1 88 ? 7.378 -1.942 -14.353 1.00 96.69 88 ASN A CA 1
ATOM 691 C C . ASN A 1 88 ? 5.876 -2.267 -14.434 1.00 96.69 88 ASN A C 1
ATOM 693 O O . ASN A 1 88 ? 5.035 -1.542 -13.902 1.00 96.69 88 ASN A O 1
ATOM 697 N N . SER A 1 89 ? 5.497 -3.402 -15.022 1.00 96.62 89 SER A N 1
ATOM 698 C CA . SER A 1 89 ? 4.093 -3.829 -14.989 1.00 96.62 89 SER A CA 1
ATOM 699 C C . SER A 1 89 ? 3.606 -4.053 -13.551 1.00 96.62 89 SER A C 1
ATOM 701 O O . SER A 1 89 ? 2.474 -3.702 -13.211 1.00 96.62 89 SER A O 1
ATOM 703 N N . THR A 1 90 ? 4.456 -4.625 -12.697 1.00 97.19 90 THR A N 1
ATOM 704 C CA . THR A 1 90 ? 4.120 -4.931 -11.301 1.00 97.19 90 THR A CA 1
ATOM 705 C C . THR A 1 90 ? 3.975 -3.668 -10.458 1.00 97.19 90 THR A C 1
ATOM 707 O O . THR A 1 90 ? 3.015 -3.551 -9.696 1.00 97.19 90 THR A O 1
ATOM 710 N N . ILE A 1 91 ? 4.882 -2.699 -10.603 1.00 96.88 91 ILE A N 1
ATOM 711 C CA . ILE A 1 91 ? 4.841 -1.460 -9.824 1.00 96.88 91 ILE A CA 1
ATOM 712 C C . ILE A 1 91 ? 3.626 -0.619 -10.208 1.00 96.88 91 ILE A C 1
ATOM 714 O O . ILE A 1 91 ? 2.959 -0.106 -9.320 1.00 96.88 91 ILE A O 1
ATOM 718 N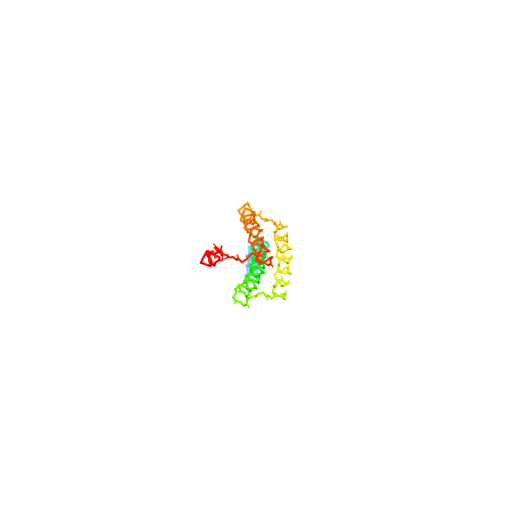 N . ASN A 1 92 ? 3.250 -0.571 -11.491 1.00 96.69 92 ASN A N 1
ATOM 719 C CA . ASN A 1 92 ? 2.035 0.119 -11.931 1.00 96.69 92 ASN A CA 1
ATOM 720 C C . ASN A 1 92 ? 0.770 -0.491 -11.312 1.00 96.69 92 ASN A C 1
ATOM 722 O O . ASN A 1 92 ? -0.124 0.238 -10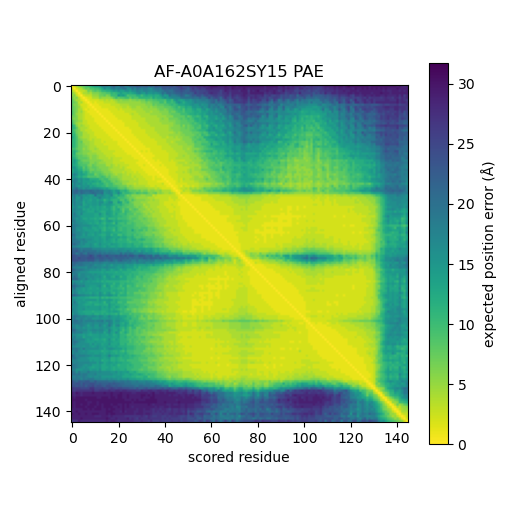.882 1.00 96.69 92 ASN A O 1
ATOM 726 N N . LYS A 1 93 ? 0.716 -1.824 -11.188 1.00 96.81 93 LYS A N 1
ATOM 727 C CA . LYS A 1 93 ? -0.374 -2.501 -10.476 1.00 96.81 93 LYS A CA 1
ATOM 728 C C . LYS A 1 93 ? -0.383 -2.145 -8.986 1.00 96.81 93 LYS A C 1
ATOM 730 O O . LYS A 1 93 ? -1.428 -1.780 -8.461 1.00 96.81 93 LYS A O 1
ATOM 735 N N . LYS A 1 94 ? 0.773 -2.195 -8.316 1.00 96.88 94 LYS A N 1
ATOM 736 C CA . LYS A 1 94 ? 0.900 -1.849 -6.888 1.00 96.88 94 LYS A CA 1
ATOM 737 C C . LYS A 1 94 ? 0.546 -0.383 -6.604 1.00 96.88 94 LYS A C 1
ATOM 739 O O . LYS A 1 94 ? -0.119 -0.103 -5.612 1.00 96.88 94 LYS A O 1
ATOM 744 N N . ILE A 1 95 ? 0.930 0.533 -7.494 1.00 96.75 95 ILE A N 1
ATOM 745 C CA . ILE A 1 95 ? 0.528 1.945 -7.454 1.00 96.75 95 ILE A CA 1
ATOM 746 C C . ILE A 1 95 ? -0.992 2.057 -7.561 1.00 96.75 95 ILE A C 1
ATOM 748 O O . ILE A 1 95 ? -1.597 2.729 -6.735 1.00 96.75 95 ILE A O 1
ATOM 752 N N . SER A 1 96 ? -1.619 1.375 -8.523 1.00 95.69 96 SER A N 1
ATOM 753 C CA . SER A 1 96 ? -3.078 1.407 -8.680 1.00 95.69 96 SER A CA 1
ATOM 754 C C . SER A 1 96 ? -3.807 0.851 -7.450 1.00 95.69 96 SER A C 1
ATOM 756 O O . SER A 1 96 ? -4.770 1.456 -6.984 1.00 95.69 96 SER A O 1
ATOM 758 N N . ASP A 1 97 ? -3.319 -0.249 -6.871 1.00 94.19 97 ASP A N 1
ATOM 759 C CA . ASP A 1 97 ? -3.857 -0.802 -5.623 1.00 94.19 97 ASP A CA 1
ATOM 760 C C . ASP A 1 97 ? -3.756 0.204 -4.464 1.00 94.19 97 ASP A C 1
ATOM 762 O O . ASP A 1 97 ? -4.675 0.301 -3.652 1.00 94.19 97 ASP A O 1
ATOM 766 N N . TYR A 1 98 ? -2.656 0.960 -4.388 1.00 95.12 98 TYR A N 1
ATOM 767 C CA . TYR A 1 98 ? -2.456 2.002 -3.382 1.00 95.12 98 TYR A CA 1
ATOM 768 C C . TYR A 1 98 ? -3.353 3.229 -3.622 1.00 95.12 98 TYR A C 1
ATOM 770 O O . TYR A 1 98 ? -3.904 3.778 -2.670 1.00 95.12 98 TYR A O 1
ATOM 778 N N . GLU A 1 99 ? -3.577 3.620 -4.883 1.00 94.06 99 GLU A N 1
ATOM 779 C CA . GLU A 1 99 ? -4.499 4.703 -5.270 1.00 94.06 99 GLU A CA 1
ATOM 780 C C . GLU A 1 99 ? -5.953 4.418 -4.878 1.00 94.06 99 GLU A C 1
ATOM 782 O O . GLU A 1 99 ? -6.704 5.352 -4.593 1.00 94.06 99 GLU A O 1
ATOM 787 N N . ASN A 1 100 ? -6.341 3.142 -4.830 1.00 93.19 100 ASN A N 1
ATOM 788 C CA . ASN A 1 100 ? -7.680 2.714 -4.426 1.00 93.19 100 ASN A CA 1
ATOM 789 C C . ASN A 1 100 ? -7.918 2.795 -2.906 1.00 93.19 100 ASN A C 1
ATOM 791 O O . ASN A 1 100 ? -9.047 2.596 -2.453 1.00 93.19 100 ASN A O 1
ATOM 795 N N . LEU A 1 101 ? -6.886 3.086 -2.106 1.00 91.00 101 LEU A N 1
ATOM 796 C CA . LEU A 1 101 ? -7.032 3.313 -0.670 1.00 91.00 101 LEU A CA 1
ATOM 797 C C . LEU A 1 101 ? -7.551 4.726 -0.372 1.00 91.00 101 LEU A C 1
ATOM 799 O O . LEU A 1 101 ? -7.436 5.657 -1.172 1.00 91.00 101 LEU A O 1
ATOM 803 N N . ASN A 1 102 ? -8.075 4.921 0.840 1.00 89.81 102 ASN A N 1
ATOM 804 C CA . ASN A 1 102 ? -8.470 6.243 1.318 1.00 89.81 102 ASN A CA 1
ATOM 805 C C . ASN A 1 102 ? -7.237 7.089 1.695 1.00 89.81 102 ASN A C 1
ATOM 807 O O . ASN A 1 102 ? -6.873 7.223 2.868 1.00 89.81 102 ASN A O 1
ATOM 811 N N . LEU A 1 103 ? -6.559 7.619 0.677 1.00 91.00 103 LEU A N 1
ATOM 812 C CA . LEU A 1 103 ? -5.362 8.441 0.824 1.00 91.00 103 LEU A CA 1
ATOM 813 C C . LEU A 1 103 ? -5.711 9.882 1.224 1.00 91.00 103 LEU A C 1
ATOM 815 O O . LEU A 1 103 ? -6.594 10.529 0.646 1.00 91.00 103 LEU A O 1
ATOM 819 N N . SER A 1 104 ? -4.948 10.414 2.172 1.00 91.12 104 SER A N 1
ATOM 820 C CA . SER A 1 104 ? -4.923 11.830 2.522 1.00 91.12 104 SER A CA 1
ATOM 821 C C . SER A 1 104 ? -4.417 12.682 1.355 1.00 91.12 104 SER A C 1
ATOM 823 O O . SER A 1 104 ? -3.815 12.201 0.392 1.00 91.12 104 SER A O 1
ATOM 825 N N . ARG A 1 105 ? -4.629 13.998 1.439 1.00 93.75 105 ARG A N 1
ATOM 826 C CA . ARG A 1 105 ? -4.152 14.941 0.415 1.00 93.75 105 ARG A CA 1
ATOM 827 C C . ARG A 1 105 ? -2.631 14.891 0.234 1.00 93.75 105 ARG A C 1
ATOM 829 O O . ARG A 1 105 ? -2.159 14.995 -0.891 1.00 93.75 105 ARG A O 1
ATOM 836 N N . ILE A 1 106 ? -1.889 14.734 1.329 1.00 93.44 106 ILE A N 1
ATOM 837 C CA . ILE A 1 106 ? -0.423 14.660 1.302 1.00 93.44 106 ILE A CA 1
ATOM 838 C C . ILE A 1 106 ? 0.014 13.375 0.596 1.00 93.44 106 ILE A C 1
ATOM 840 O O . ILE A 1 106 ? 0.814 13.435 -0.329 1.00 93.44 106 ILE A O 1
ATOM 844 N N . GLU A 1 107 ? -0.571 12.231 0.960 1.00 93.38 107 GLU A N 1
ATOM 845 C CA . GLU A 1 107 ? -0.262 10.939 0.330 1.00 93.38 107 GLU A CA 1
ATOM 846 C C . GLU A 1 107 ? -0.561 10.950 -1.175 1.00 93.38 107 GLU A C 1
ATOM 848 O O . GLU A 1 107 ? 0.257 10.485 -1.965 1.00 93.38 107 GLU A O 1
ATOM 853 N N . LYS A 1 108 ? -1.688 11.544 -1.590 1.00 94.88 108 LYS A N 1
ATOM 854 C CA . LYS A 1 108 ? -2.033 11.709 -3.012 1.00 94.88 108 LYS A CA 1
ATOM 855 C C . LYS A 1 108 ? -1.018 12.568 -3.762 1.00 94.88 108 LYS A C 1
ATOM 857 O O . LYS A 1 108 ? -0.638 12.222 -4.878 1.00 94.88 108 LYS A O 1
ATOM 862 N N . ASN A 1 109 ? -0.579 13.672 -3.159 1.00 96.19 109 ASN A N 1
ATOM 863 C CA . ASN A 1 109 ? 0.423 14.546 -3.764 1.00 96.19 109 ASN A CA 1
ATOM 864 C C . ASN A 1 109 ? 1.763 13.818 -3.931 1.00 96.19 109 ASN A C 1
ATOM 866 O O . ASN A 1 109 ? 2.293 13.795 -5.038 1.00 96.19 109 ASN A O 1
ATOM 870 N N . ASN A 1 110 ? 2.252 13.159 -2.876 1.00 94.81 110 ASN A N 1
ATOM 871 C CA . ASN A 1 110 ? 3.509 12.406 -2.909 1.00 94.81 110 ASN A CA 1
ATOM 872 C C . ASN A 1 110 ? 3.459 11.277 -3.947 1.00 94.81 110 ASN A C 1
ATOM 874 O O . ASN A 1 110 ? 4.407 11.073 -4.698 1.00 94.81 110 ASN A O 1
ATOM 878 N N . LEU A 1 111 ? 2.334 10.562 -4.030 1.00 96.06 111 LEU A N 1
ATOM 879 C CA . LEU A 1 111 ? 2.148 9.502 -5.017 1.00 96.06 111 LEU A CA 1
ATOM 880 C C . LEU A 1 111 ? 2.128 10.046 -6.449 1.00 96.06 111 LEU A C 1
ATOM 882 O O . LEU A 1 111 ? 2.706 9.442 -7.349 1.00 96.06 111 LEU A O 1
ATOM 886 N N . SER A 1 112 ? 1.486 11.195 -6.669 1.00 95.81 112 SER A N 1
ATO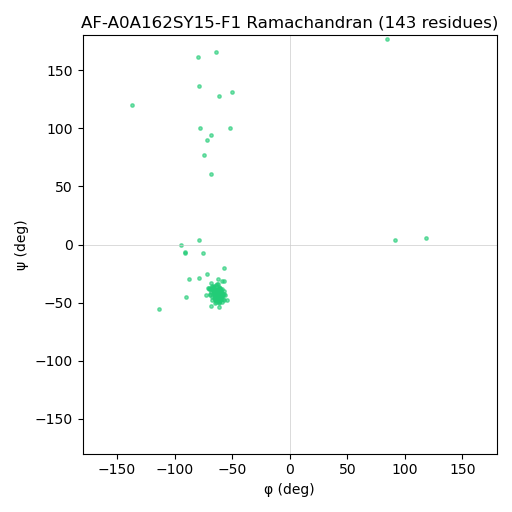M 887 C CA . SER A 1 112 ? 1.479 11.854 -7.976 1.00 95.81 112 SER A CA 1
ATOM 888 C C . SER A 1 112 ? 2.876 12.315 -8.394 1.00 95.81 112 SER A C 1
ATOM 890 O O . SER A 1 112 ? 3.221 12.209 -9.572 1.00 95.81 112 SER A O 1
ATOM 892 N N . GLU A 1 113 ? 3.664 12.842 -7.458 1.00 95.56 113 GLU A N 1
ATOM 893 C CA . GLU A 1 113 ? 5.050 13.247 -7.694 1.00 95.56 113 GLU A CA 1
ATOM 894 C C . GLU A 1 113 ? 5.914 12.033 -8.039 1.00 95.56 113 GLU A C 1
ATOM 896 O O . GLU A 1 113 ? 6.517 12.000 -9.113 1.00 95.56 113 GLU A O 1
ATOM 901 N N . PHE A 1 114 ? 5.833 10.976 -7.227 1.00 95.44 114 PHE A N 1
ATOM 902 C CA . PHE A 1 114 ? 6.503 9.707 -7.492 1.00 95.44 114 PHE A CA 1
ATOM 903 C C . PHE A 1 114 ? 6.156 9.142 -8.875 1.00 95.44 114 PHE A C 1
ATOM 905 O O . PHE A 1 114 ? 7.051 8.785 -9.633 1.00 95.44 114 PHE A O 1
ATOM 912 N N . LYS A 1 115 ? 4.871 9.101 -9.260 1.00 95.62 115 LYS A N 1
ATOM 913 C CA . LYS A 1 115 ? 4.451 8.621 -10.591 1.00 95.62 115 LYS A CA 1
ATOM 914 C C . LYS A 1 115 ? 5.097 9.427 -11.717 1.00 95.62 115 LYS A C 1
ATOM 916 O O . LYS A 1 115 ? 5.547 8.850 -12.704 1.00 95.62 115 LYS A O 1
ATOM 921 N N . LYS A 1 116 ? 5.145 10.753 -11.581 1.00 95.19 116 LYS A N 1
ATOM 922 C CA . LYS A 1 116 ? 5.746 11.640 -12.584 1.00 95.19 116 LYS A CA 1
ATOM 923 C C . LYS A 1 116 ? 7.247 11.379 -12.729 1.00 95.19 116 LYS A C 1
ATOM 925 O O . LYS A 1 116 ? 7.739 11.258 -13.851 1.00 95.19 116 LYS A O 1
ATOM 930 N N . GLU A 1 117 ? 7.961 11.281 -11.613 1.00 93.81 117 GLU A N 1
ATOM 931 C CA . GLU A 1 117 ? 9.396 10.990 -11.605 1.00 93.81 117 GLU A CA 1
ATOM 932 C C . GLU A 1 117 ? 9.688 9.588 -12.136 1.00 93.81 117 GLU A C 1
ATOM 934 O O . GLU A 1 117 ? 10.568 9.419 -12.979 1.00 93.81 117 GLU A O 1
ATOM 939 N N . TYR A 1 118 ? 8.889 8.602 -11.734 1.00 94.31 118 TYR A N 1
ATOM 940 C CA . TYR A 1 118 ? 9.021 7.220 -12.170 1.00 94.31 118 TYR A CA 1
ATOM 941 C C . TYR A 1 118 ? 8.826 7.059 -13.684 1.00 94.31 118 TYR A C 1
ATOM 943 O O . TYR A 1 118 ? 9.609 6.367 -14.333 1.00 94.31 118 TYR A O 1
ATOM 951 N N . VAL A 1 119 ? 7.840 7.739 -14.280 1.00 94.25 119 VAL A N 1
ATOM 952 C CA . VAL A 1 119 ? 7.648 7.739 -15.742 1.00 94.25 119 VAL A CA 1
ATOM 953 C C . VAL A 1 119 ? 8.879 8.301 -16.457 1.00 94.25 119 VAL A C 1
ATOM 955 O O . VAL A 1 119 ? 9.337 7.722 -17.443 1.00 94.25 119 VAL A O 1
ATOM 958 N N . SER A 1 120 ? 9.444 9.400 -15.949 1.00 92.38 120 SER A N 1
ATOM 959 C CA . SER A 1 120 ? 10.678 9.979 -16.494 1.00 92.38 120 SER A CA 1
ATOM 960 C C . SER A 1 120 ? 11.869 9.026 -16.349 1.00 92.38 120 SER A C 1
ATOM 962 O O . SER A 1 120 ? 12.645 8.849 -17.288 1.00 92.38 120 SER A O 1
ATOM 964 N N . TYR A 1 121 ? 11.995 8.378 -15.192 1.00 91.12 121 TYR A N 1
ATOM 965 C CA . TYR A 1 121 ? 13.037 7.399 -14.902 1.00 91.12 121 TYR A CA 1
ATOM 966 C C . TYR A 1 121 ? 12.965 6.195 -15.849 1.00 91.12 121 TYR A C 1
ATOM 968 O O . TYR A 1 121 ? 13.952 5.847 -16.494 1.00 91.12 121 TYR A O 1
ATOM 976 N N . TYR A 1 122 ? 11.784 5.600 -16.016 1.00 92.38 122 TYR A N 1
ATOM 977 C CA . TYR A 1 122 ? 11.598 4.454 -16.904 1.00 92.38 122 TYR A CA 1
ATOM 978 C C . TYR A 1 122 ? 11.815 4.810 -18.381 1.00 92.38 122 TYR A C 1
ATOM 980 O O . TYR A 1 122 ? 12.417 4.036 -19.126 1.00 92.38 122 TYR A O 1
ATOM 988 N N . ALA A 1 123 ? 11.421 6.015 -18.804 1.00 90.69 123 ALA A N 1
ATOM 989 C CA . ALA A 1 123 ? 11.720 6.503 -20.147 1.00 90.69 123 ALA A CA 1
ATOM 990 C C . ALA A 1 123 ? 13.235 6.618 -20.408 1.00 90.69 123 ALA A C 1
ATOM 992 O O . ALA A 1 123 ? 13.683 6.329 -21.517 1.00 90.69 123 ALA A O 1
ATOM 993 N N . GLN A 1 124 ? 14.035 7.005 -19.406 1.00 88.69 124 GLN A N 1
ATOM 994 C CA . GLN A 1 124 ? 15.500 7.036 -19.527 1.00 88.69 124 GLN A CA 1
ATOM 995 C C . GLN A 1 124 ? 16.088 5.632 -19.696 1.00 88.69 124 GLN A C 1
ATOM 997 O O . GLN A 1 124 ? 16.967 5.445 -20.536 1.00 88.69 124 GLN A O 1
ATOM 1002 N N . ILE A 1 125 ? 15.565 4.639 -18.970 1.00 88.75 125 ILE A N 1
ATOM 1003 C CA . ILE A 1 125 ? 15.974 3.236 -19.139 1.00 88.75 125 ILE A CA 1
ATOM 1004 C C . ILE A 1 125 ? 15.695 2.770 -20.573 1.00 88.75 125 ILE A C 1
ATOM 1006 O O . ILE A 1 125 ? 16.573 2.213 -21.226 1.00 88.75 125 ILE A O 1
ATOM 1010 N N . LYS A 1 126 ? 14.504 3.065 -21.108 1.00 87.62 126 LYS A N 1
ATOM 1011 C CA . LYS A 1 126 ? 14.133 2.663 -22.474 1.00 87.62 126 LYS A CA 1
ATOM 1012 C C . LYS A 1 126 ? 15.006 3.299 -23.555 1.00 87.62 126 LYS A C 1
ATOM 1014 O O . LYS A 1 126 ? 15.301 2.652 -24.556 1.00 87.62 126 LYS A O 1
ATOM 1019 N N . LYS A 1 127 ? 15.468 4.536 -23.352 1.00 82.88 127 LYS A N 1
ATOM 1020 C CA . LYS A 1 127 ? 16.457 5.161 -24.246 1.00 82.88 127 LYS A CA 1
ATOM 1021 C C . LYS A 1 127 ? 17.797 4.428 -24.215 1.00 82.88 127 LYS A C 1
ATOM 1023 O O . LYS A 1 127 ? 18.345 4.135 -25.275 1.00 82.88 127 LYS A O 1
ATOM 1028 N N . PHE A 1 128 ? 18.274 4.066 -23.024 1.00 75.19 128 PHE A N 1
ATOM 1029 C CA . PHE A 1 128 ? 19.503 3.286 -22.871 1.00 75.19 128 PHE A CA 1
ATOM 1030 C C . PHE A 1 128 ? 19.426 1.929 -23.590 1.00 75.19 128 PHE A C 1
ATOM 1032 O O . PHE A 1 128 ? 20.349 1.567 -24.317 1.00 75.19 128 PHE A O 1
ATOM 1039 N N . GLU A 1 129 ? 18.303 1.214 -23.467 1.00 73.38 129 GLU A N 1
ATOM 1040 C CA . GLU A 1 129 ? 18.072 -0.056 -24.176 1.00 73.38 129 GLU A CA 1
ATOM 1041 C C . GLU A 1 129 ? 18.150 0.084 -25.706 1.00 73.38 129 GLU A C 1
ATOM 1043 O O . GLU A 1 129 ? 18.583 -0.842 -26.388 1.00 73.38 129 GLU A O 1
ATOM 1048 N N . SER A 1 130 ? 17.766 1.241 -26.256 1.00 70.94 130 SER A N 1
ATOM 1049 C CA . SER A 1 130 ? 17.777 1.505 -27.702 1.00 70.94 130 SER A CA 1
ATOM 1050 C C . SER A 1 130 ? 19.158 1.844 -28.290 1.00 70.94 130 SER A C 1
ATOM 1052 O O . SER A 1 130 ? 19.265 2.114 -29.485 1.00 70.94 130 SER A O 1
ATOM 1054 N N . GLY A 1 131 ? 20.225 1.801 -27.481 1.00 61.78 131 GLY A N 1
ATOM 1055 C CA . GLY A 1 131 ? 21.604 2.021 -27.933 1.00 61.78 131 GLY A CA 1
ATOM 1056 C C . GLY A 1 131 ? 22.092 3.470 -27.842 1.00 61.78 131 GLY A C 1
ATOM 1057 O O . GLY A 1 131 ? 23.236 3.751 -28.206 1.00 61.78 131 GLY A O 1
ATOM 1058 N N . GLU A 1 132 ? 21.282 4.389 -27.308 1.00 55.91 132 GLU A N 1
ATOM 1059 C CA . GLU A 1 132 ? 21.762 5.700 -26.865 1.00 55.91 132 GLU A CA 1
ATOM 1060 C C . GLU A 1 132 ? 22.580 5.499 -25.577 1.00 55.91 132 GLU A C 1
ATOM 1062 O O . GLU A 1 132 ? 22.040 5.491 -24.470 1.00 55.91 132 GLU A O 1
ATOM 1067 N N . MET A 1 133 ? 23.898 5.278 -25.710 1.00 51.44 133 MET A N 1
ATOM 1068 C CA . MET A 1 133 ? 24.803 5.275 -24.554 1.00 51.44 133 MET A CA 1
ATOM 1069 C C . MET A 1 133 ? 24.571 6.548 -23.732 1.00 51.44 133 MET A C 1
ATOM 1071 O O . MET A 1 133 ? 24.562 7.648 -24.287 1.00 51.44 133 MET A O 1
ATOM 1075 N N . LEU A 1 134 ? 24.420 6.393 -22.412 1.00 52.16 134 LEU A N 1
ATOM 1076 C CA . LEU A 1 134 ? 24.253 7.476 -21.438 1.00 52.16 134 LEU A CA 1
ATOM 1077 C C . LEU A 1 134 ? 25.543 8.306 -21.304 1.00 52.16 134 LEU A C 1
ATOM 1079 O O . LEU A 1 134 ? 26.139 8.389 -20.232 1.00 52.16 134 LEU A O 1
ATOM 1083 N N . TYR A 1 135 ? 26.006 8.934 -22.382 1.00 42.19 135 TYR A N 1
ATOM 1084 C CA . TYR A 1 135 ? 27.016 9.978 -22.296 1.00 42.19 135 TYR A CA 1
ATOM 1085 C C . TYR A 1 135 ? 26.375 11.189 -21.617 1.00 42.19 135 TYR A C 1
ATOM 1087 O O . TYR A 1 135 ? 25.710 12.002 -22.253 1.00 42.19 135 TYR A O 1
ATOM 1095 N N . GLY A 1 136 ? 26.554 11.281 -20.298 1.00 45.09 136 GLY A N 1
ATOM 1096 C CA . GLY A 1 136 ? 26.185 12.458 -19.513 1.00 45.09 136 GLY A CA 1
ATO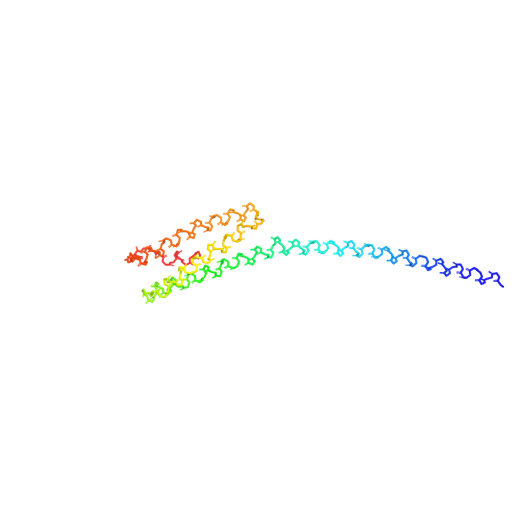M 1097 C C . GLY A 1 136 ? 25.129 12.251 -18.430 1.00 45.09 136 GLY A C 1
ATOM 1098 O O . GLY A 1 136 ? 24.755 13.238 -17.797 1.00 45.09 136 GLY A O 1
ATOM 1099 N N . ILE A 1 137 ? 24.673 11.021 -18.154 1.00 47.56 137 ILE A N 1
ATOM 1100 C CA . ILE A 1 137 ? 24.048 10.773 -16.849 1.00 47.56 137 ILE A CA 1
ATOM 1101 C C . ILE A 1 137 ? 25.183 10.641 -15.848 1.00 47.56 137 ILE A C 1
ATOM 1103 O O . ILE A 1 137 ? 25.858 9.619 -15.768 1.00 47.56 137 ILE A O 1
ATOM 1107 N N . ASP A 1 138 ? 25.406 11.729 -15.124 1.00 45.12 138 ASP A N 1
ATOM 1108 C CA . ASP A 1 138 ? 26.200 11.753 -13.912 1.00 45.12 138 ASP A CA 1
ATOM 1109 C C . ASP A 1 138 ? 25.665 10.657 -12.976 1.00 45.12 138 ASP A C 1
ATOM 1111 O O . ASP A 1 138 ? 24.598 10.793 -12.369 1.00 45.12 138 ASP A O 1
ATOM 1115 N N . LEU A 1 139 ? 26.357 9.515 -12.939 1.00 50.19 139 LEU A N 1
ATOM 1116 C CA . LEU A 1 139 ? 25.995 8.352 -12.124 1.00 50.19 139 LEU A CA 1
ATOM 1117 C C . LEU A 1 139 ? 25.903 8.730 -10.635 1.00 50.19 139 LEU A C 1
ATOM 1119 O O . LEU A 1 139 ? 25.201 8.060 -9.875 1.00 50.19 139 LEU A O 1
ATOM 1123 N N . GLU A 1 140 ? 26.533 9.840 -10.229 1.00 46.69 140 GLU A N 1
ATOM 1124 C CA . GLU A 1 140 ? 26.379 10.427 -8.899 1.00 46.69 140 GLU A CA 1
ATOM 1125 C C . GLU A 1 140 ? 24.973 10.995 -8.665 1.00 46.69 140 GLU A C 1
ATOM 1127 O O . GLU A 1 140 ? 24.435 10.832 -7.574 1.00 46.69 140 GLU A O 1
ATOM 1132 N N . LYS A 1 141 ? 24.315 11.576 -9.678 1.00 47.34 141 LYS A N 1
ATOM 1133 C CA . LYS A 1 141 ? 22.918 12.044 -9.580 1.00 47.34 141 LYS A CA 1
ATOM 1134 C C . LYS A 1 141 ? 21.900 10.914 -9.703 1.00 47.34 141 LYS A C 1
ATOM 1136 O O . LYS A 1 141 ? 20.822 11.003 -9.125 1.00 47.34 141 LYS A O 1
ATOM 1141 N N . PHE A 1 142 ? 22.231 9.841 -10.420 1.00 47.66 142 PHE A N 1
ATOM 1142 C CA . PHE A 1 142 ? 21.344 8.681 -10.591 1.00 47.66 142 PHE A CA 1
ATOM 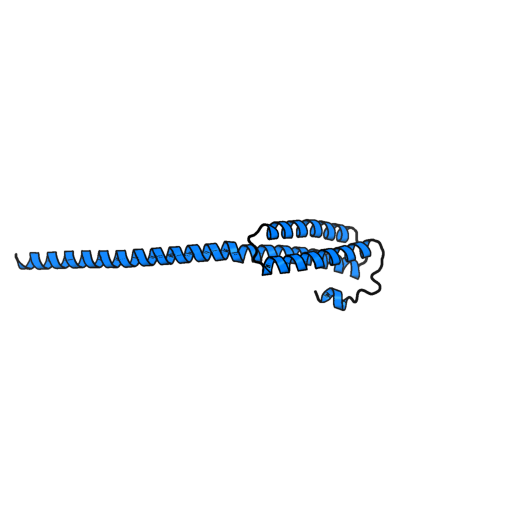1143 C C . PHE A 1 142 ? 21.217 7.833 -9.310 1.00 47.66 142 PHE A C 1
ATOM 1145 O O . PHE A 1 142 ? 20.206 7.166 -9.094 1.00 47.66 142 PHE A O 1
ATOM 1152 N N . ASN A 1 143 ? 22.226 7.889 -8.435 1.00 46.66 143 ASN A N 1
ATOM 1153 C CA . ASN A 1 143 ? 22.237 7.210 -7.137 1.00 46.66 143 ASN A CA 1
ATOM 1154 C C . ASN A 1 143 ? 21.764 8.081 -5.958 1.00 46.66 143 ASN A C 1
ATOM 1156 O O . ASN A 1 143 ? 21.724 7.584 -4.835 1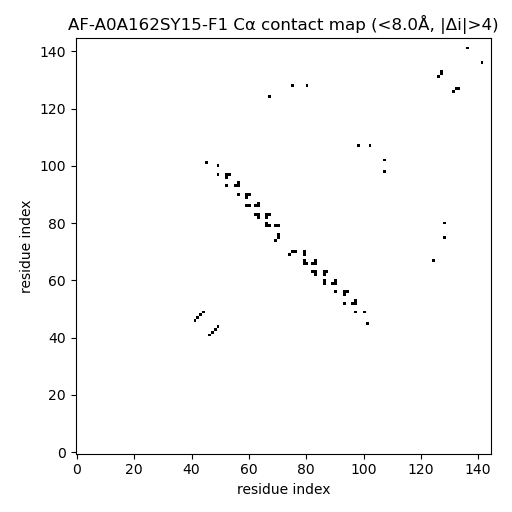.00 46.66 143 ASN A O 1
ATOM 1160 N N . GLN A 1 144 ? 21.401 9.347 -6.189 1.00 49.38 144 GLN A N 1
ATOM 1161 C CA . GLN A 1 144 ? 20.943 10.272 -5.140 1.00 49.38 144 GLN A CA 1
ATOM 1162 C C . GLN A 1 144 ? 19.422 10.279 -4.908 1.00 49.38 144 GLN A C 1
ATOM 1164 O O . GLN A 1 144 ? 18.975 10.891 -3.940 1.00 49.38 144 GLN A O 1
ATOM 1169 N N . PHE A 1 145 ? 18.649 9.582 -5.746 1.00 43.19 145 PHE A N 1
ATOM 1170 C CA . PHE A 1 145 ? 17.216 9.320 -5.552 1.00 43.19 145 PHE A CA 1
ATOM 1171 C C . PHE A 1 145 ? 16.992 7.869 -5.135 1.00 43.19 145 PHE A C 1
ATOM 1173 O O . PHE A 1 145 ? 17.809 7.012 -5.549 1.00 43.19 145 PHE A O 1
#

pLDDT: mean 86.12, std 14.94, range [42.19, 97.31]

Solvent-accessible surface area (backbone atoms only — not comparable to full-atom values): 8027 Å² total; per-residue (Å²): 115,75,68,58,59,55,53,54,53,52,51,54,51,51,52,53,52,52,49,53,52,51,51,51,52,50,52,54,51,50,54,50,52,51,51,51,52,52,53,52,50,49,46,44,66,70,46,49,52,54,50,52,46,50,49,56,34,49,54,34,50,48,54,32,52,54,34,50,51,44,37,74,74,73,42,90,48,72,68,40,53,52,49,35,51,54,33,52,58,49,33,55,50,44,48,52,60,51,66,73,45,97,65,51,74,66,57,50,49,54,50,54,50,49,52,55,52,48,53,53,52,52,52,52,53,54,45,45,74,72,67,51,72,73,86,79,67,56,65,72,64,69,66,73,108

Nearest PDB structures (foldseek):
  5lfk-assembly1_B-2  TM=6.032E-01  e=1.804E+00  Escherichia coli
  4mu6-assembly1_A  TM=3.577E-01  e=5.747E+00  Legionella pneumophila subsp. pneumophila str. Philadelphia 1
  8i4v-assembly1_B  TM=3.388E-01  e=9.950E+00  Saccharomyces cerevisiae S288C